Protein AF-A0A842R3B3-F1 (afdb_monomer)

Structure (mmCIF, N/CA/C/O backbone):
data_AF-A0A842R3B3-F1
#
_entry.id   AF-A0A842R3B3-F1
#
loop_
_atom_site.group_PDB
_atom_site.id
_atom_site.type_symbol
_atom_site.label_atom_id
_atom_site.label_alt_id
_atom_site.label_comp_id
_atom_site.label_asym_id
_atom_site.label_entity_id
_atom_site.label_seq_id
_atom_site.pdbx_PDB_ins_code
_atom_site.Cartn_x
_atom_site.Cartn_y
_atom_site.Cartn_z
_atom_site.occupancy
_atom_site.B_iso_or_equiv
_atom_site.auth_seq_id
_atom_site.auth_comp_id
_atom_site.auth_asym_id
_atom_site.auth_atom_id
_atom_site.pdbx_PDB_model_num
ATOM 1 N N . MET A 1 1 ? 9.651 10.673 -5.077 1.00 73.38 1 MET A N 1
ATOM 2 C CA . MET A 1 1 ? 8.938 10.615 -3.790 1.00 73.38 1 MET A CA 1
ATOM 3 C C . MET A 1 1 ? 7.896 9.513 -3.836 1.00 73.38 1 MET A C 1
ATOM 5 O O . MET A 1 1 ? 6.942 9.619 -4.606 1.00 73.38 1 MET A O 1
ATO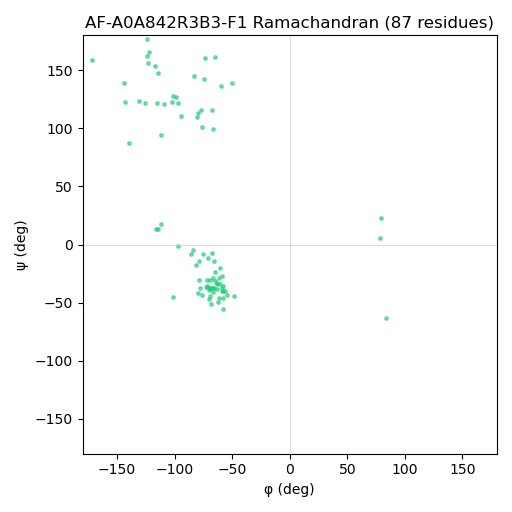M 9 N N . LYS A 1 2 ? 8.075 8.494 -2.987 1.00 88.19 2 LYS A N 1
ATOM 10 C CA . LYS A 1 2 ? 7.107 7.422 -2.739 1.00 88.19 2 LYS A CA 1
ATOM 11 C C . LYS A 1 2 ? 5.711 7.970 -2.446 1.00 88.19 2 LYS A C 1
ATOM 13 O O . LYS A 1 2 ? 5.562 8.948 -1.709 1.00 88.19 2 LYS A O 1
ATOM 18 N N . LYS A 1 3 ? 4.691 7.322 -3.003 1.00 94.81 3 LYS A N 1
ATOM 19 C CA . LYS A 1 3 ? 3.287 7.617 -2.721 1.00 94.81 3 LYS A CA 1
ATOM 20 C C . LYS A 1 3 ? 2.588 6.344 -2.273 1.00 94.81 3 LYS A C 1
ATOM 22 O O . LYS A 1 3 ? 2.571 5.367 -3.012 1.00 94.81 3 LYS A O 1
ATOM 27 N N . LEU A 1 4 ? 2.022 6.400 -1.075 1.00 96.44 4 LEU A N 1
ATOM 28 C CA . LEU A 1 4 ? 1.230 5.343 -0.456 1.00 96.44 4 LEU A CA 1
ATOM 29 C C . LEU A 1 4 ? -0.159 5.902 -0.109 1.00 96.44 4 LEU A C 1
ATOM 31 O O . LEU A 1 4 ? -0.299 7.122 0.058 1.00 96.44 4 LEU A O 1
ATOM 35 N N . PRO A 1 5 ? -1.185 5.044 0.016 1.00 96.81 5 PRO A N 1
ATOM 36 C CA . PRO A 1 5 ? -2.513 5.462 0.452 1.00 96.81 5 PRO A CA 1
ATOM 37 C C . PRO A 1 5 ? -2.513 5.978 1.897 1.00 96.81 5 PRO A C 1
ATOM 39 O O . PRO A 1 5 ? -3.367 6.794 2.239 1.00 96.81 5 PRO A O 1
ATOM 42 N N . CYS A 1 6 ? -1.553 5.576 2.729 1.00 96.75 6 CYS A N 1
ATOM 43 C CA . CYS A 1 6 ? -1.406 5.976 4.128 1.00 96.75 6 CYS A CA 1
ATOM 44 C C . CYS A 1 6 ? -0.024 6.597 4.411 1.00 96.75 6 CYS A C 1
ATOM 46 O O . CYS A 1 6 ? 0.838 6.709 3.536 1.00 96.75 6 CYS A O 1
ATOM 48 N N . CYS A 1 7 ? 0.177 7.051 5.650 1.00 95.44 7 CYS A N 1
ATOM 49 C CA . CYS A 1 7 ? 1.462 7.579 6.093 1.00 95.44 7 CYS A CA 1
ATOM 50 C C . CYS A 1 7 ? 2.480 6.441 6.307 1.00 95.44 7 CYS A C 1
ATOM 52 O O . CYS A 1 7 ? 2.108 5.404 6.840 1.00 95.44 7 CYS A O 1
ATOM 54 N N . ILE A 1 8 ? 3.765 6.633 5.963 1.00 94.06 8 ILE A N 1
ATOM 55 C CA . ILE A 1 8 ? 4.802 5.584 6.133 1.00 94.06 8 ILE A CA 1
ATOM 56 C C . ILE A 1 8 ? 4.885 5.108 7.588 1.00 94.06 8 ILE A C 1
ATOM 58 O O . ILE A 1 8 ? 5.014 3.919 7.836 1.00 94.06 8 ILE A O 1
ATOM 62 N N . ALA A 1 9 ? 4.784 6.029 8.552 1.00 94.44 9 ALA A N 1
ATOM 63 C CA . ALA A 1 9 ? 4.797 5.665 9.967 1.00 94.44 9 ALA A CA 1
ATOM 64 C C . ALA A 1 9 ? 3.597 4.783 10.348 1.00 94.44 9 ALA A C 1
ATOM 66 O O . ALA A 1 9 ? 3.759 3.852 11.118 1.00 94.44 9 ALA A O 1
ATOM 67 N N . CYS A 1 10 ? 2.423 5.059 9.779 1.00 96.12 10 CYS A N 1
ATOM 68 C CA . CYS A 1 10 ? 1.180 4.328 10.007 1.00 96.12 10 CYS A CA 1
ATOM 69 C C . CYS A 1 10 ? 1.225 2.943 9.354 1.00 96.12 10 CYS A C 1
ATOM 71 O O . CYS A 1 10 ? 0.687 2.001 9.902 1.00 96.12 10 CYS A O 1
ATOM 73 N N . ALA A 1 11 ? 1.876 2.829 8.194 1.00 94.94 11 ALA A N 1
ATOM 74 C CA . ALA A 1 11 ? 2.086 1.561 7.501 1.00 94.94 11 ALA A CA 1
ATOM 75 C C . ALA A 1 11 ? 3.103 0.643 8.199 1.00 94.94 11 ALA A C 1
ATOM 77 O O . ALA A 1 11 ? 3.250 -0.490 7.788 1.00 94.94 11 ALA A O 1
ATOM 78 N N . LYS A 1 12 ? 3.857 1.138 9.187 1.00 93.06 12 LYS A N 1
ATOM 79 C CA . LYS A 1 12 ? 4.858 0.364 9.944 1.00 93.06 12 LYS A CA 1
ATOM 80 C C . LYS A 1 12 ? 4.502 0.235 11.429 1.00 93.06 12 LYS A C 1
ATOM 82 O O . LYS A 1 12 ? 5.375 -0.015 12.257 1.00 93.06 12 LYS A O 1
ATOM 87 N N . SER A 1 13 ? 3.269 0.569 11.800 1.00 89.56 13 SER A N 1
ATOM 88 C CA . SER A 1 13 ? 2.854 0.752 13.191 1.00 89.56 13 SER A CA 1
ATOM 89 C C . SER A 1 13 ? 1.433 0.254 13.380 1.00 89.56 13 SER A C 1
ATOM 91 O O . SER A 1 13 ? 0.548 0.618 12.615 1.00 89.56 13 SER A O 1
ATOM 93 N N . ASP A 1 14 ? 1.188 -0.427 14.498 1.00 85.62 14 ASP A N 1
ATOM 94 C CA . ASP A 1 14 ? -0.157 -0.838 14.926 1.00 85.62 14 ASP A CA 1
ATOM 95 C C . ASP A 1 14 ? -1.064 0.344 15.327 1.00 85.62 14 ASP A C 1
ATOM 97 O O . ASP A 1 14 ? -2.245 0.176 15.630 1.00 85.62 14 ASP A O 1
ATOM 101 N N . ILE A 1 15 ? -0.513 1.561 15.392 1.00 93.56 15 ILE A N 1
ATOM 102 C CA . ILE A 1 15 ? -1.228 2.777 15.792 1.00 93.56 15 ILE A CA 1
ATOM 103 C C . ILE A 1 15 ? -1.305 3.747 14.615 1.00 93.56 15 ILE A C 1
ATOM 105 O O . ILE A 1 15 ? -0.280 4.227 14.118 1.00 93.56 15 ILE A O 1
ATOM 109 N N . LEU A 1 16 ? -2.535 4.102 14.233 1.00 96.44 16 LEU A N 1
ATOM 110 C CA . LEU A 1 16 ? -2.816 5.090 13.196 1.00 96.44 16 LEU A CA 1
ATOM 111 C C . LEU A 1 16 ? -2.762 6.521 13.738 1.00 96.44 16 LEU A C 1
ATOM 113 O O . LEU A 1 16 ? -3.182 6.818 14.856 1.00 96.44 16 LEU A O 1
ATOM 117 N N . CYS A 1 17 ? -2.283 7.445 12.904 1.00 97.06 17 CYS A N 1
ATOM 118 C CA . CYS A 1 17 ? -2.448 8.869 13.172 1.00 97.06 17 CYS A CA 1
ATOM 119 C C . CYS A 1 17 ? -3.901 9.301 12.923 1.00 97.06 17 CYS A C 1
ATOM 121 O O . CYS A 1 17 ? -4.614 8.671 12.141 1.00 97.06 17 CYS A O 1
ATOM 123 N N . TYR A 1 18 ? -4.299 10.439 13.501 1.00 97.69 18 TYR A N 1
ATOM 124 C CA . TYR A 1 18 ? -5.661 10.976 13.382 1.00 97.69 18 TYR A CA 1
ATOM 125 C C . TYR A 1 18 ? -6.179 11.013 11.931 1.00 97.69 18 TYR A C 1
ATOM 127 O O . TYR A 1 18 ? -7.287 10.576 11.656 1.00 97.69 18 TYR A O 1
ATOM 135 N N . SER A 1 19 ? -5.351 11.460 10.979 1.00 96.94 19 SER A N 1
ATOM 136 C CA . SER A 1 19 ? -5.756 11.559 9.570 1.00 96.94 19 SER A CA 1
ATOM 137 C C . SER A 1 19 ? -5.941 10.200 8.885 1.00 96.94 19 SER A C 1
ATOM 139 O O . SER A 1 19 ? -6.833 10.063 8.051 1.00 96.94 19 SER A O 1
ATOM 141 N N . CYS A 1 20 ? -5.107 9.199 9.189 1.00 97.31 20 CYS A N 1
ATOM 142 C CA . CYS A 1 20 ? -5.298 7.861 8.619 1.00 97.31 20 CYS A CA 1
ATOM 143 C C . CYS A 1 20 ? -6.502 7.168 9.257 1.00 97.31 20 CYS A C 1
ATOM 145 O O . CYS A 1 20 ? -7.246 6.510 8.542 1.00 97.31 20 CYS A O 1
ATOM 147 N N . GLN A 1 21 ? -6.727 7.380 10.556 1.00 97.69 21 GLN A N 1
ATOM 148 C CA . GLN A 1 21 ? -7.902 6.867 11.249 1.00 97.69 21 GLN A CA 1
ATOM 149 C C . GLN A 1 21 ? -9.202 7.455 10.682 1.00 97.69 21 GLN A C 1
ATOM 151 O O . GLN A 1 21 ? -10.086 6.698 10.305 1.00 97.69 21 GLN A O 1
ATOM 156 N N . GLU A 1 22 ? -9.296 8.778 10.521 1.00 98.25 22 GLU A N 1
ATOM 157 C CA . GLU A 1 22 ? -10.478 9.433 9.936 1.00 98.25 22 GLU A CA 1
ATOM 158 C C . GLU A 1 22 ? -10.780 8.913 8.518 1.00 98.25 22 GLU A C 1
ATOM 160 O O . GLU A 1 22 ? -11.933 8.670 8.167 1.00 98.25 22 GLU A O 1
ATOM 165 N N . ARG A 1 23 ? -9.739 8.681 7.707 1.00 98.00 23 ARG A N 1
ATOM 166 C CA . ARG A 1 23 ? -9.880 8.121 6.353 1.00 98.00 23 ARG A CA 1
ATOM 167 C C . ARG A 1 23 ? -10.262 6.643 6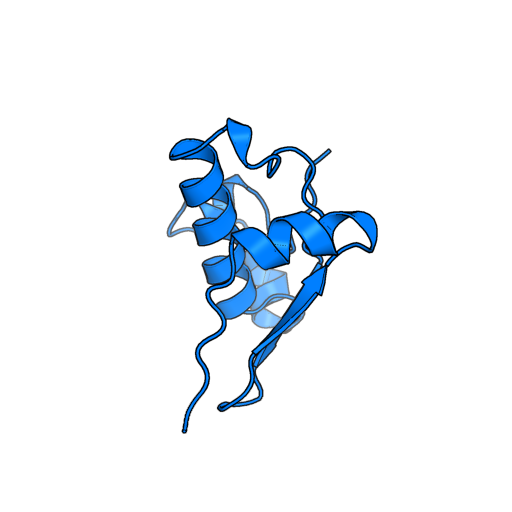.344 1.00 98.00 23 ARG A C 1
ATOM 169 O O . ARG A 1 23 ? -10.902 6.201 5.395 1.00 98.00 23 ARG A O 1
ATOM 176 N N . LEU A 1 24 ? -9.849 5.881 7.355 1.00 96.81 24 LEU A N 1
ATOM 177 C CA . LEU A 1 24 ? -10.273 4.493 7.532 1.00 96.81 24 LEU A CA 1
ATOM 178 C C . LEU A 1 24 ? -11.758 4.449 7.913 1.00 96.81 24 LEU A C 1
ATOM 180 O O . LEU A 1 24 ? -12.534 3.715 7.311 1.00 96.81 24 LEU A O 1
ATOM 184 N N . GLU A 1 25 ? -12.175 5.316 8.838 1.00 97.50 25 GLU A N 1
ATOM 185 C CA . GLU A 1 25 ? -13.573 5.465 9.258 1.00 97.50 25 GLU A CA 1
ATOM 186 C C . GLU A 1 25 ? -14.485 5.948 8.113 1.00 97.50 25 GLU A C 1
ATOM 188 O O . GLU A 1 25 ? -15.637 5.520 8.028 1.00 97.50 25 GLU A O 1
ATOM 193 N N . SER A 1 26 ? -13.985 6.792 7.200 1.00 97.31 26 SER A N 1
ATOM 194 C CA . SER A 1 26 ? -14.733 7.234 6.012 1.00 97.31 26 SER A CA 1
ATOM 195 C C . SER A 1 26 ? -14.769 6.208 4.869 1.00 97.31 26 SER A C 1
ATOM 197 O O . SER A 1 26 ? -15.564 6.363 3.939 1.00 97.31 26 SER A O 1
ATOM 199 N N . GLY A 1 27 ? -13.918 5.175 4.907 1.00 95.75 27 GLY A N 1
ATOM 200 C CA . GLY A 1 27 ? -13.715 4.212 3.814 1.00 95.75 27 GLY A CA 1
ATOM 201 C C . GLY A 1 27 ? -12.828 4.722 2.664 1.00 95.75 27 GLY A C 1
ATOM 202 O O . GLY A 1 27 ? -12.656 4.050 1.636 1.00 95.75 27 GLY A O 1
ATOM 203 N N . ASP A 1 28 ? -12.233 5.910 2.805 1.00 96.31 28 ASP A N 1
ATOM 204 C CA . ASP A 1 28 ? -11.255 6.431 1.845 1.00 96.31 28 ASP A CA 1
ATOM 205 C C . ASP A 1 28 ? -9.938 5.649 1.883 1.00 96.31 28 ASP A C 1
ATOM 207 O O . ASP A 1 28 ? -9.275 5.518 0.848 1.00 96.31 28 ASP A O 1
ATOM 211 N N . LEU A 1 29 ? -9.591 5.115 3.051 1.00 97.38 29 LEU A N 1
ATOM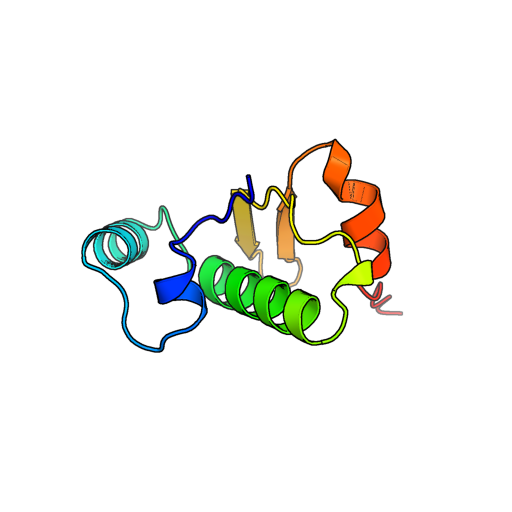 212 C CA . LEU A 1 29 ? -8.519 4.162 3.309 1.00 97.38 29 LEU A CA 1
ATOM 213 C C . LEU A 1 29 ? -9.145 2.836 3.766 1.00 97.38 29 LEU A C 1
ATOM 215 O O . LEU A 1 29 ? -10.200 2.846 4.393 1.00 97.38 29 LEU A O 1
ATOM 219 N N . THR A 1 30 ? -8.519 1.709 3.446 1.00 97.06 30 THR A N 1
ATOM 220 C CA . THR A 1 30 ? -8.975 0.372 3.858 1.00 97.06 30 THR A CA 1
ATOM 221 C C . THR A 1 30 ? -7.879 -0.371 4.615 1.00 97.06 30 THR A C 1
ATOM 223 O O . THR A 1 30 ? -6.707 -0.018 4.495 1.00 97.06 30 THR A O 1
ATOM 226 N N . ASP A 1 31 ? -8.239 -1.416 5.360 1.00 95.44 31 ASP A N 1
ATOM 227 C CA . ASP A 1 31 ? -7.245 -2.283 6.008 1.00 95.44 31 ASP A CA 1
ATOM 228 C C . ASP A 1 31 ? -6.310 -2.915 4.964 1.00 95.44 31 ASP A C 1
ATOM 230 O O . ASP A 1 31 ? -5.095 -2.873 5.111 1.00 95.44 31 ASP A O 1
ATOM 234 N N . LEU A 1 32 ? -6.850 -3.336 3.813 1.00 96.19 32 LEU A N 1
ATOM 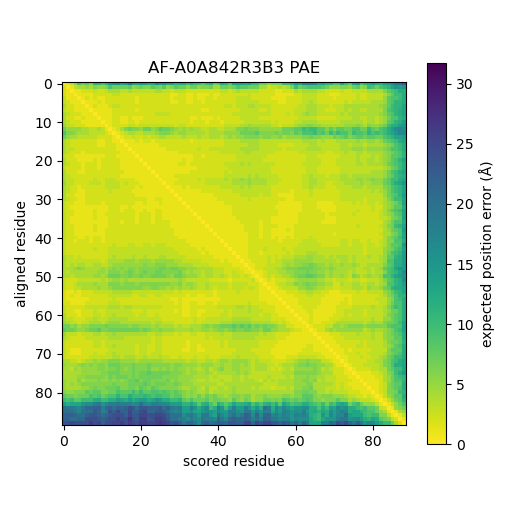235 C CA . LEU A 1 32 ? -6.048 -3.854 2.702 1.00 96.19 32 LEU A CA 1
ATOM 236 C C . LEU A 1 32 ? -5.038 -2.826 2.155 1.00 96.19 32 LEU A C 1
ATOM 238 O O . LEU A 1 32 ? -3.941 -3.189 1.730 1.00 96.19 32 LEU A O 1
ATOM 242 N N . ASP A 1 33 ? -5.380 -1.533 2.168 1.00 97.31 33 ASP A N 1
ATOM 243 C CA . ASP A 1 33 ? -4.439 -0.475 1.794 1.00 97.31 33 ASP A CA 1
ATOM 244 C C . ASP A 1 33 ? -3.271 -0.367 2.779 1.00 97.31 33 ASP A C 1
ATOM 246 O O . ASP A 1 33 ? -2.153 -0.070 2.352 1.00 97.31 33 ASP A O 1
ATOM 250 N N . LEU A 1 34 ? -3.536 -0.564 4.074 1.00 96.62 34 LEU A N 1
ATOM 251 C CA . LEU A 1 34 ? -2.520 -0.565 5.125 1.00 96.62 34 LEU A CA 1
ATOM 252 C C . LEU A 1 34 ? -1.615 -1.790 4.982 1.00 96.62 34 LEU A C 1
ATOM 254 O O . LEU A 1 34 ? -0.406 -1.609 4.856 1.00 96.62 34 LEU A O 1
ATOM 258 N N . ASP A 1 35 ? -2.200 -2.983 4.869 1.00 95.25 35 ASP A N 1
ATOM 259 C CA . ASP A 1 35 ? -1.479 -4.256 4.747 1.00 95.25 35 ASP A CA 1
ATOM 260 C C . ASP A 1 35 ? -0.543 -4.268 3.528 1.00 95.25 35 ASP A C 1
ATOM 262 O O . ASP A 1 35 ? 0.628 -4.639 3.604 1.00 95.25 35 ASP A O 1
ATOM 266 N N . ILE A 1 36 ? -1.035 -3.816 2.368 1.00 94.94 36 ILE A N 1
ATOM 267 C CA . ILE A 1 36 ? -0.216 -3.746 1.152 1.00 94.94 36 ILE A CA 1
ATOM 268 C C . ILE A 1 36 ? 0.878 -2.680 1.291 1.00 94.94 36 ILE A C 1
ATOM 270 O O . ILE A 1 36 ? 1.986 -2.869 0.787 1.00 94.94 36 ILE A O 1
ATOM 274 N N . ALA A 1 37 ? 0.590 -1.546 1.936 1.00 95.81 37 ALA A N 1
ATOM 275 C CA . ALA A 1 37 ? 1.590 -0.504 2.147 1.00 95.81 37 ALA A CA 1
ATOM 276 C C . ALA A 1 37 ? 2.713 -0.971 3.085 1.00 95.81 37 ALA A C 1
ATOM 278 O O . ALA A 1 37 ? 3.874 -0.688 2.790 1.00 95.81 37 ALA A O 1
ATOM 279 N N . GLU A 1 38 ? 2.376 -1.689 4.158 1.00 95.62 38 GLU A N 1
ATOM 280 C CA . GLU A 1 38 ? 3.330 -2.339 5.061 1.00 95.62 38 GLU A CA 1
ATOM 281 C C . GLU A 1 38 ? 4.210 -3.321 4.289 1.00 95.62 38 GLU A C 1
ATOM 283 O O . GLU A 1 38 ? 5.424 -3.129 4.212 1.00 95.62 38 GLU A O 1
ATOM 288 N N . PHE A 1 39 ? 3.592 -4.273 3.586 1.00 93.56 39 PHE A N 1
ATOM 289 C CA . PHE A 1 39 ? 4.296 -5.279 2.795 1.00 93.56 39 PHE A CA 1
ATOM 290 C C . PHE A 1 39 ? 5.281 -4.667 1.783 1.00 93.56 39 PHE A C 1
ATOM 292 O O . PHE A 1 39 ? 6.411 -5.129 1.638 1.00 93.56 39 PHE A O 1
ATOM 299 N N . LEU A 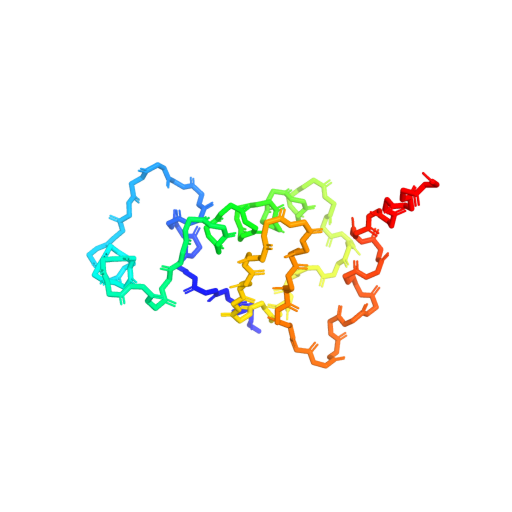1 40 ? 4.884 -3.602 1.075 1.00 93.44 40 LEU A N 1
ATOM 300 C CA . LEU A 1 40 ? 5.763 -2.916 0.120 1.00 93.44 40 LEU A CA 1
ATOM 301 C C . LEU A 1 40 ? 6.950 -2.210 0.792 1.00 93.44 40 LEU A C 1
ATOM 303 O O . LEU A 1 40 ? 7.979 -2.010 0.144 1.00 93.44 40 LEU A O 1
ATOM 307 N N . LEU A 1 41 ? 6.803 -1.775 2.043 1.00 93.88 41 LEU A N 1
ATOM 308 C CA . LEU A 1 41 ? 7.878 -1.149 2.809 1.00 93.88 41 LEU A CA 1
ATOM 309 C C . LEU A 1 41 ? 8.829 -2.193 3.394 1.00 93.88 41 LEU A C 1
ATOM 311 O O . LEU A 1 41 ? 10.035 -1.986 3.332 1.00 93.88 41 LEU A O 1
ATOM 315 N N . GLU A 1 42 ? 8.307 -3.302 3.912 1.00 93.62 42 GLU A N 1
ATOM 316 C CA . GLU A 1 42 ? 9.120 -4.430 4.379 1.00 93.62 42 GLU A CA 1
ATOM 317 C C . GLU A 1 42 ? 9.940 -5.021 3.233 1.00 93.62 42 GLU A C 1
ATOM 319 O O . GLU A 1 42 ? 11.152 -5.182 3.347 1.00 93.62 42 GLU A O 1
ATOM 324 N N . LEU A 1 43 ? 9.312 -5.243 2.077 1.00 91.88 43 LEU A N 1
ATOM 325 C CA . LEU A 1 43 ? 9.996 -5.792 0.911 1.00 91.88 43 LEU A CA 1
ATOM 326 C C . LEU A 1 43 ? 11.110 -4.871 0.387 1.00 91.88 43 LEU A C 1
ATOM 328 O O . LEU A 1 43 ? 12.122 -5.346 -0.118 1.00 91.88 43 LEU A O 1
ATOM 332 N N . GLU A 1 44 ? 10.938 -3.552 0.506 1.00 91.25 44 GLU A N 1
ATOM 333 C CA . GLU A 1 44 ? 12.005 -2.592 0.206 1.00 91.25 44 GLU A CA 1
ATOM 334 C C . GLU A 1 44 ? 13.175 -2.694 1.192 1.00 91.25 44 GLU A C 1
ATOM 336 O O . GLU A 1 44 ? 14.323 -2.521 0.787 1.00 91.25 44 GLU A O 1
ATOM 341 N N . GLU A 1 45 ? 12.904 -2.933 2.476 1.00 92.62 45 GLU A N 1
ATOM 342 C CA . GLU A 1 45 ? 13.954 -3.121 3.480 1.00 92.62 45 GLU A CA 1
ATOM 343 C C . GLU A 1 45 ? 14.714 -4.433 3.265 1.00 92.62 45 GLU A C 1
ATOM 345 O O . GLU A 1 45 ? 15.935 -4.469 3.438 1.00 92.62 45 GLU A O 1
ATOM 350 N N . GLU A 1 46 ? 14.008 -5.490 2.860 1.00 92.25 46 GLU A N 1
ATOM 351 C CA . GLU A 1 46 ? 14.591 -6.796 2.547 1.00 92.25 46 GLU A CA 1
ATOM 352 C C . GLU A 1 46 ? 15.423 -6.782 1.256 1.00 92.25 46 GLU A C 1
ATOM 354 O O . GLU A 1 46 ? 16.484 -7.408 1.205 1.00 92.25 46 GLU A O 1
ATOM 359 N N . ASP A 1 47 ? 14.967 -6.065 0.224 1.00 90.75 47 ASP A N 1
ATOM 360 C CA . ASP A 1 47 ? 15.658 -5.938 -1.063 1.00 90.75 47 ASP A CA 1
ATOM 361 C C . ASP A 1 47 ? 15.575 -4.494 -1.614 1.00 90.75 47 ASP A C 1
ATOM 363 O O . ASP A 1 47 ? 14.694 -4.154 -2.420 1.00 90.75 47 ASP A O 1
ATOM 367 N N . PRO A 1 48 ? 16.528 -3.627 -1.218 1.00 88.81 48 PRO A N 1
ATOM 368 C CA . PRO A 1 48 ? 16.583 -2.234 -1.664 1.00 88.81 48 PRO A CA 1
ATOM 369 C C . PRO A 1 48 ? 16.746 -2.061 -3.183 1.00 88.81 48 PRO A C 1
ATOM 371 O O . PRO A 1 48 ? 16.423 -0.996 -3.721 1.00 88.81 48 PRO A O 1
ATOM 374 N N . ASP A 1 49 ? 17.222 -3.091 -3.893 1.00 88.69 49 ASP A N 1
ATOM 375 C CA . ASP A 1 49 ? 17.492 -3.050 -5.332 1.00 88.69 49 ASP A CA 1
ATOM 376 C C . ASP A 1 49 ? 16.235 -3.333 -6.186 1.00 88.69 49 ASP A C 1
ATOM 378 O O . ASP A 1 49 ? 16.257 -3.164 -7.411 1.00 88.69 49 ASP A O 1
ATOM 382 N N . LEU A 1 50 ? 15.093 -3.677 -5.568 1.00 84.94 50 LEU A N 1
ATOM 383 C CA . LEU A 1 50 ? 13.810 -3.882 -6.264 1.00 84.94 50 LEU A CA 1
ATOM 384 C C . LEU A 1 50 ? 13.224 -2.611 -6.899 1.00 84.94 50 LEU A C 1
ATOM 386 O O . LEU A 1 50 ? 12.319 -2.702 -7.736 1.00 84.94 50 LEU A O 1
ATOM 390 N N . GLY A 1 51 ? 13.729 -1.429 -6.533 1.00 85.94 51 GLY A N 1
ATOM 391 C CA . GLY A 1 51 ? 13.268 -0.146 -7.071 1.00 85.94 51 GLY A CA 1
ATOM 392 C C . GLY A 1 51 ? 11.961 0.361 -6.452 1.00 85.94 51 GLY A C 1
ATOM 393 O O . GLY A 1 51 ? 11.259 1.164 -7.065 1.00 85.94 51 GLY A O 1
ATOM 394 N N . LEU A 1 52 ? 11.621 -0.084 -5.239 1.00 89.62 52 LEU A N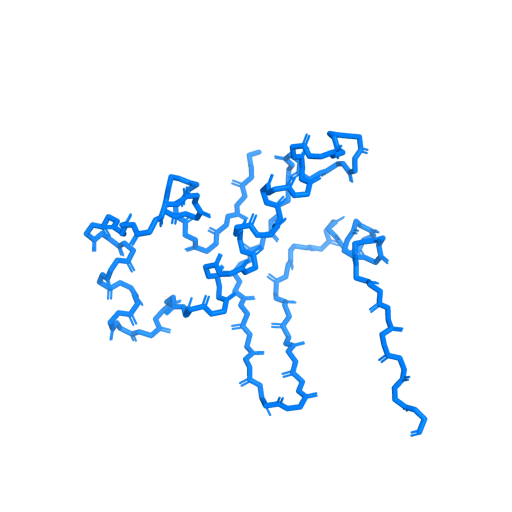 1
ATOM 395 C CA . LEU A 1 52 ? 10.403 0.319 -4.523 1.00 89.62 52 LEU A CA 1
ATOM 396 C C . LEU A 1 52 ? 10.471 1.731 -3.914 1.00 89.62 52 LEU A C 1
ATOM 398 O O . LEU A 1 52 ? 9.443 2.257 -3.488 1.00 89.62 52 LEU A O 1
ATOM 402 N N . SER A 1 53 ? 11.632 2.387 -3.929 1.00 87.56 53 SER A N 1
ATOM 403 C CA . SER A 1 53 ? 11.854 3.730 -3.362 1.00 87.56 53 SER A CA 1
ATOM 404 C C . SER A 1 53 ? 10.976 4.824 -3.960 1.00 87.56 53 SER A C 1
ATOM 406 O O . SER A 1 53 ? 10.614 5.784 -3.277 1.00 87.56 53 SER A O 1
ATOM 408 N N . GLU A 1 54 ? 10.554 4.646 -5.207 1.00 89.44 54 GLU A N 1
ATOM 409 C CA . GLU A 1 54 ? 9.749 5.608 -5.959 1.00 89.44 54 GLU A CA 1
ATOM 410 C C . GLU A 1 54 ? 8.337 5.093 -6.278 1.00 89.44 54 GLU A C 1
ATOM 412 O O . GLU A 1 54 ? 7.624 5.701 -7.077 1.00 89.44 54 GLU A O 1
ATOM 417 N N . ILE A 1 55 ? 7.903 4.000 -5.635 1.00 93.25 55 ILE A N 1
ATOM 418 C CA . ILE A 1 55 ? 6.602 3.387 -5.912 1.00 93.25 55 ILE A CA 1
ATOM 419 C C . ILE A 1 55 ? 5.443 4.361 -5.660 1.00 93.25 55 ILE A C 1
ATOM 421 O O . ILE A 1 55 ? 5.387 5.073 -4.652 1.00 93.25 55 ILE A O 1
ATOM 425 N N . LYS A 1 56 ? 4.486 4.362 -6.589 1.00 95.94 56 LYS A N 1
ATOM 426 C CA . LYS A 1 56 ? 3.205 5.060 -6.481 1.00 95.94 56 LYS A CA 1
ATOM 427 C C . LYS A 1 56 ? 2.081 4.038 -6.366 1.00 95.94 56 LYS A C 1
ATOM 429 O O . LYS A 1 56 ? 1.563 3.565 -7.375 1.00 95.94 56 LYS A O 1
ATOM 434 N N . PHE A 1 57 ? 1.704 3.719 -5.135 1.00 95.75 57 PHE A N 1
ATOM 435 C CA . PHE A 1 57 ? 0.532 2.923 -4.789 1.00 95.75 57 PHE A CA 1
ATOM 436 C C . PHE A 1 57 ? -0.578 3.858 -4.297 1.00 95.75 57 PHE A C 1
ATOM 438 O O . PHE A 1 57 ? -0.375 4.664 -3.389 1.00 95.75 57 PHE A O 1
ATOM 445 N N . TYR A 1 58 ? -1.738 3.809 -4.951 1.00 96.25 58 TYR A N 1
ATOM 446 C CA . TYR A 1 58 ? -2.819 4.767 -4.717 1.00 96.25 58 TYR A CA 1
ATOM 447 C C . TYR A 1 58 ? -3.935 4.212 -3.846 1.00 96.25 58 TYR A C 1
ATOM 449 O O . TYR A 1 58 ? -4.419 4.945 -2.988 1.00 96.25 58 TYR A O 1
ATOM 457 N N . LYS A 1 59 ? -4.379 2.983 -4.127 1.00 96.12 59 LYS A N 1
ATOM 458 C CA . LYS A 1 59 ? -5.495 2.318 -3.447 1.00 96.12 59 LYS A CA 1
ATOM 459 C C . LYS A 1 59 ? -5.594 0.858 -3.887 1.00 96.12 59 LYS A C 1
ATOM 461 O O . LYS A 1 59 ? -5.143 0.505 -4.979 1.00 96.12 59 LYS A O 1
ATOM 466 N N . SER A 1 60 ? -6.237 0.045 -3.075 1.00 96.12 60 SER A N 1
ATOM 467 C CA . SER A 1 60 ? -6.623 -1.330 -3.329 1.00 96.12 60 SER A CA 1
ATOM 468 C C . SER A 1 60 ? -8.145 -1.481 -3.307 1.00 96.12 60 SER A C 1
ATOM 470 O O . SER A 1 60 ? -8.875 -0.680 -2.719 1.00 96.12 60 SER A O 1
ATOM 472 N N . ILE A 1 61 ? -8.636 -2.484 -4.027 1.00 95.44 61 ILE A N 1
ATOM 473 C CA . ILE A 1 61 ? -10.047 -2.863 -4.050 1.00 95.44 61 ILE A CA 1
ATOM 474 C C . ILE A 1 61 ? -10.113 -4.367 -3.832 1.00 95.44 61 ILE A C 1
ATOM 476 O O . ILE A 1 61 ? -9.532 -5.121 -4.614 1.00 95.44 61 ILE A O 1
ATOM 480 N N . ASP A 1 62 ? -10.843 -4.779 -2.802 1.00 93.44 62 ASP A N 1
ATOM 481 C CA . ASP A 1 62 ? -11.142 -6.178 -2.530 1.00 93.44 62 ASP A CA 1
ATOM 482 C C . ASP A 1 62 ? -12.526 -6.545 -3.083 1.00 93.44 62 ASP A C 1
ATOM 484 O O . ASP A 1 62 ? -13.538 -5.934 -2.736 1.00 93.44 62 ASP A O 1
ATOM 488 N N . LEU A 1 63 ? -12.566 -7.537 -3.972 1.00 93.88 63 LEU A N 1
ATOM 489 C CA . LEU A 1 63 ? -13.787 -8.138 -4.516 1.00 93.88 63 LEU A CA 1
ATOM 490 C C . LEU A 1 63 ? -13.973 -9.588 -4.023 1.00 93.88 63 LEU A C 1
ATOM 492 O O . LEU A 1 63 ? -14.721 -10.364 -4.619 1.00 93.88 63 LEU A O 1
ATOM 496 N N . GLY A 1 64 ? -13.281 -9.973 -2.949 1.00 90.69 64 GLY A N 1
ATOM 497 C CA . GLY A 1 64 ? -13.300 -11.285 -2.309 1.00 90.69 64 GLY A CA 1
ATOM 498 C C . GLY A 1 64 ? -12.365 -12.284 -2.982 1.00 90.69 64 GLY A C 1
ATOM 499 O O . GLY A 1 64 ? -11.410 -12.761 -2.381 1.00 90.69 64 GLY A O 1
ATOM 500 N N . ASN A 1 65 ? -12.622 -12.616 -4.249 1.00 89.12 65 ASN A N 1
ATOM 501 C CA . ASN A 1 65 ? -11.767 -13.528 -5.023 1.00 89.12 65 ASN A CA 1
ATOM 502 C C . ASN A 1 65 ? -10.755 -12.799 -5.921 1.00 89.12 65 ASN A C 1
ATOM 504 O O . ASN A 1 65 ? -9.990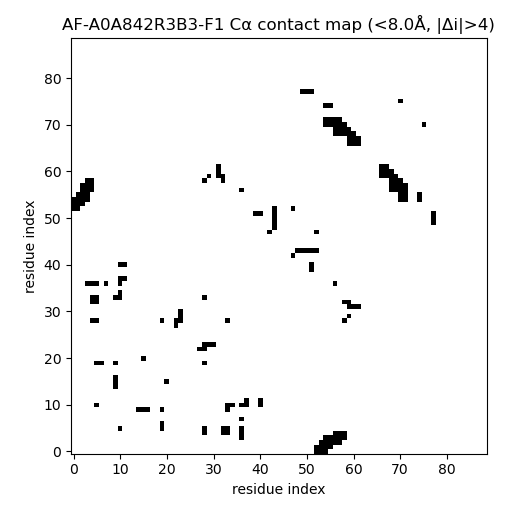 -13.443 -6.641 1.00 89.12 65 ASN A O 1
ATOM 508 N N . LEU A 1 66 ? -10.787 -11.468 -5.924 1.00 88.12 66 LEU A N 1
ATOM 509 C CA . LEU A 1 66 ? -9.936 -10.623 -6.743 1.00 88.12 66 LEU A CA 1
ATOM 510 C C . LEU A 1 66 ? -9.555 -9.377 -5.953 1.00 88.12 66 LEU A C 1
ATOM 512 O O . LEU A 1 66 ? -10.419 -8.595 -5.565 1.00 88.12 66 LEU A O 1
ATOM 516 N N . ILE A 1 67 ? -8.252 -9.171 -5.800 1.00 91.50 67 ILE A N 1
ATOM 517 C CA . ILE A 1 67 ? -7.684 -7.928 -5.290 1.00 91.50 67 ILE A CA 1
ATOM 518 C C . ILE A 1 67 ? -7.168 -7.118 -6.477 1.00 91.50 67 ILE A C 1
ATOM 520 O O . ILE A 1 67 ? -6.402 -7.619 -7.303 1.00 91.50 67 ILE A O 1
ATOM 524 N N . ILE A 1 68 ? -7.582 -5.856 -6.565 1.00 93.69 68 ILE A N 1
ATOM 525 C CA . ILE A 1 68 ? -7.107 -4.907 -7.572 1.00 93.69 68 ILE A CA 1
ATOM 526 C C . ILE A 1 68 ? -6.239 -3.868 -6.878 1.00 93.69 68 ILE A C 1
ATOM 528 O O . ILE A 1 68 ? -6.717 -3.134 -6.019 1.00 93.69 68 ILE A O 1
ATOM 532 N N . MET A 1 69 ? -4.980 -3.757 -7.294 1.00 93.81 69 MET A N 1
ATOM 533 C CA . MET A 1 69 ? -4.086 -2.682 -6.866 1.00 93.81 69 MET A CA 1
ATOM 534 C C . MET A 1 69 ? -4.037 -1.581 -7.923 1.00 93.81 69 MET A C 1
ATOM 536 O O . MET A 1 69 ? -3.730 -1.833 -9.089 1.00 93.81 69 MET A O 1
ATOM 540 N N . ILE A 1 70 ? -4.296 -0.343 -7.509 1.00 95.31 70 ILE A N 1
ATOM 541 C CA . ILE A 1 70 ? -4.164 0.843 -8.349 1.00 95.31 70 ILE A CA 1
ATOM 542 C C . ILE A 1 70 ? -2.784 1.442 -8.103 1.00 95.31 70 ILE A C 1
ATOM 544 O O . ILE A 1 70 ? -2.502 1.997 -7.038 1.00 95.31 70 ILE A O 1
ATOM 548 N N . VAL A 1 71 ? -1.927 1.346 -9.114 1.00 95.31 71 VAL A N 1
ATOM 549 C CA . VAL A 1 71 ? -0.554 1.858 -9.093 1.00 95.31 71 VAL A CA 1
ATOM 550 C C . VAL A 1 71 ? -0.323 2.846 -10.227 1.00 95.31 71 VAL A C 1
ATOM 552 O O . VAL A 1 71 ? -1.129 2.961 -11.154 1.00 95.31 71 VAL A O 1
ATOM 555 N N . GLY A 1 72 ? 0.775 3.590 -10.147 1.00 94.31 72 GLY A N 1
ATOM 556 C CA . GLY A 1 72 ? 1.200 4.435 -11.251 1.00 94.31 72 GLY A CA 1
ATOM 557 C C . GLY A 1 72 ? 1.594 3.608 -12.478 1.00 94.31 72 GLY A C 1
ATOM 558 O O . GLY A 1 72 ? 1.838 2.401 -12.421 1.00 94.31 72 GLY A O 1
ATOM 559 N N . LYS A 1 73 ? 1.626 4.278 -13.631 1.00 89.38 73 LYS A N 1
ATOM 560 C CA . LYS A 1 73 ? 1.910 3.634 -14.917 1.00 89.38 73 LYS A CA 1
ATOM 561 C C . LYS A 1 73 ? 3.333 3.068 -14.996 1.00 89.38 73 LYS A C 1
ATOM 563 O O . LYS A 1 73 ? 3.553 2.099 -15.712 1.00 89.38 73 LYS A O 1
ATOM 568 N N . GLU A 1 74 ? 4.290 3.689 -14.317 1.00 89.12 74 GLU A N 1
ATOM 569 C CA . GLU A 1 74 ? 5.714 3.332 -14.393 1.00 89.12 74 GLU A CA 1
ATOM 570 C C . GLU A 1 74 ? 6.043 2.138 -13.485 1.00 89.12 74 GLU A C 1
ATOM 572 O O . GLU A 1 74 ? 7.045 1.454 -13.661 1.00 89.12 74 GLU A O 1
ATOM 577 N N . GLU A 1 75 ? 5.155 1.845 -12.540 1.00 89.31 75 GLU A N 1
ATOM 578 C CA . GLU A 1 75 ? 5.330 0.854 -11.493 1.00 89.31 75 GLU A CA 1
ATOM 579 C C . GLU A 1 75 ? 4.916 -0.555 -11.950 1.00 89.31 75 GLU A C 1
ATOM 581 O O . GLU A 1 75 ? 5.196 -1.536 -11.261 1.00 89.31 75 GLU A O 1
ATOM 586 N N . THR A 1 76 ? 4.304 -0.701 -13.134 1.00 83.94 76 THR A N 1
ATOM 587 C CA . THR A 1 76 ? 3.792 -1.994 -13.616 1.00 83.94 76 THR A CA 1
ATOM 588 C C . THR A 1 76 ? 4.863 -3.074 -13.709 1.00 83.94 76 THR A C 1
ATOM 590 O O . THR A 1 76 ? 4.572 -4.238 -13.449 1.00 83.94 76 THR A O 1
ATOM 593 N N . ASP A 1 77 ? 6.095 -2.724 -14.080 1.00 86.62 77 ASP A N 1
ATOM 594 C CA . ASP A 1 77 ? 7.163 -3.719 -14.225 1.00 86.62 77 ASP A CA 1
ATOM 595 C C . ASP A 1 77 ? 7.757 -4.141 -12.881 1.00 86.62 77 ASP A C 1
ATOM 597 O O . ASP A 1 77 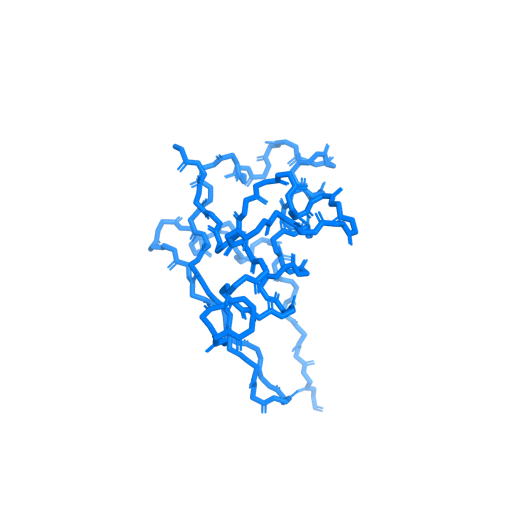? 8.145 -5.297 -12.729 1.00 86.62 77 ASP A O 1
ATOM 601 N N . ILE A 1 78 ? 7.768 -3.246 -11.889 1.00 85.81 78 ILE A N 1
ATOM 602 C CA . ILE A 1 78 ? 8.176 -3.570 -10.517 1.00 85.81 78 ILE A CA 1
ATOM 603 C C . ILE A 1 78 ? 7.118 -4.470 -9.877 1.00 85.81 78 ILE A C 1
ATOM 605 O O . ILE A 1 78 ? 7.444 -5.536 -9.361 1.00 85.81 78 ILE A O 1
ATOM 609 N N . ILE A 1 79 ? 5.837 -4.113 -10.006 1.00 85.94 79 ILE A N 1
ATOM 610 C CA . ILE A 1 79 ? 4.731 -4.913 -9.467 1.00 85.94 79 ILE A CA 1
ATOM 611 C C . ILE A 1 79 ? 4.717 -6.330 -10.053 1.00 85.94 79 ILE A C 1
ATOM 613 O O . ILE A 1 79 ? 4.496 -7.281 -9.313 1.00 85.94 79 ILE A O 1
ATOM 617 N N . LYS A 1 80 ? 5.035 -6.520 -11.342 1.00 83.38 80 LYS A N 1
ATOM 618 C CA . LYS A 1 80 ? 5.162 -7.869 -11.935 1.00 83.38 80 LYS A CA 1
ATOM 619 C C . LYS A 1 80 ? 6.260 -8.727 -11.299 1.00 83.38 80 LYS A C 1
ATOM 621 O O . LYS A 1 80 ? 6.157 -9.948 -11.351 1.00 83.38 80 LYS A O 1
ATOM 626 N N . LYS A 1 81 ? 7.320 -8.118 -10.760 1.00 82.06 81 LYS A N 1
ATOM 627 C CA . LYS A 1 81 ? 8.398 -8.842 -10.065 1.00 82.06 81 LYS A CA 1
ATOM 628 C C . LYS A 1 81 ? 7.979 -9.240 -8.653 1.00 82.06 81 LYS A C 1
ATOM 630 O O . LYS A 1 81 ? 8.327 -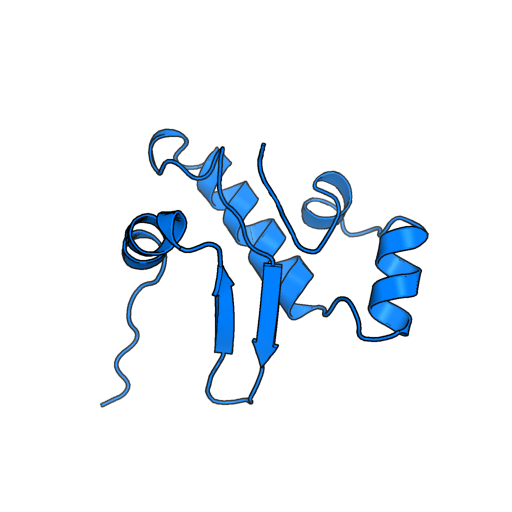10.325 -8.202 1.00 82.06 81 LYS A O 1
ATOM 635 N N . VAL A 1 82 ? 7.235 -8.358 -7.986 1.00 78.19 82 VAL A N 1
ATOM 636 C CA . VAL A 1 82 ? 6.773 -8.532 -6.604 1.00 78.19 82 VAL A CA 1
ATOM 637 C C . VAL A 1 82 ? 5.604 -9.517 -6.525 1.00 78.19 82 VAL A C 1
ATOM 639 O O . VAL A 1 82 ? 5.578 -10.402 -5.671 1.00 78.19 82 VAL A O 1
ATOM 642 N N . VAL A 1 83 ? 4.639 -9.405 -7.439 1.00 77.06 83 VAL A N 1
ATOM 643 C CA . VAL A 1 83 ? 3.444 -10.250 -7.444 1.00 77.06 83 VAL A CA 1
ATOM 644 C C . VAL A 1 83 ? 3.769 -11.600 -8.077 1.00 77.06 83 VAL A C 1
ATOM 646 O O . VAL A 1 83 ? 3.915 -11.729 -9.294 1.00 77.06 83 VAL A O 1
ATOM 649 N N . ARG A 1 84 ? 3.797 -12.653 -7.256 1.00 66.50 84 ARG A N 1
ATOM 650 C CA . ARG A 1 84 ? 3.718 -14.026 -7.765 1.00 66.50 84 ARG A CA 1
ATOM 651 C C . ARG A 1 84 ? 2.323 -14.229 -8.349 1.00 66.50 84 ARG A C 1
ATOM 653 O O . ARG A 1 84 ? 1.331 -14.157 -7.633 1.00 66.50 84 ARG A O 1
ATOM 660 N N . THR A 1 85 ? 2.231 -14.470 -9.656 1.00 55.12 85 THR A N 1
ATOM 661 C CA . THR A 1 85 ? 0.951 -14.820 -10.287 1.00 55.12 85 THR A CA 1
ATOM 662 C C . THR A 1 85 ? 0.512 -16.187 -9.764 1.00 55.12 85 THR A C 1
ATOM 664 O O . THR A 1 85 ? 0.999 -17.213 -10.237 1.00 55.12 85 THR A O 1
ATOM 667 N N . ILE A 1 86 ? -0.399 -16.214 -8.791 1.00 53.75 86 ILE A N 1
ATOM 668 C CA . ILE A 1 86 ? -1.077 -17.446 -8.386 1.00 53.75 86 ILE A CA 1
ATOM 669 C C . ILE A 1 86 ? -2.117 -17.738 -9.466 1.00 53.75 86 ILE A C 1
ATOM 671 O O . ILE A 1 86 ? -3.165 -17.099 -9.538 1.00 53.75 86 ILE A O 1
ATOM 675 N N . ARG A 1 87 ? -1.795 -18.670 -10.365 1.00 45.94 87 ARG A N 1
ATOM 676 C CA . ARG A 1 87 ? -2.792 -19.265 -11.254 1.00 45.94 87 ARG A CA 1
ATOM 677 C C . ARG A 1 87 ? -3.534 -20.318 -10.441 1.00 45.94 87 ARG A C 1
ATOM 679 O O . ARG A 1 87 ? -2.924 -21.304 -10.045 1.00 45.94 87 ARG A O 1
ATOM 686 N N . HIS A 1 88 ? -4.814 -20.089 -10.174 1.00 46.59 88 HIS A N 1
ATOM 687 C CA . HIS A 1 88 ? -5.701 -21.178 -9.787 1.00 46.59 88 HIS A CA 1
ATOM 688 C C . HIS A 1 88 ? -6.051 -21.959 -11.058 1.00 46.59 88 HIS A C 1
ATOM 690 O O . HIS A 1 88 ? -6.603 -21.383 -11.997 1.00 46.59 88 HIS A O 1
ATOM 696 N N . GLU A 1 89 ? -5.628 -23.223 -11.096 1.00 40.69 89 GLU A N 1
ATOM 697 C CA . GLU A 1 89 ? -6.089 -24.236 -12.055 1.00 40.69 89 GLU A CA 1
ATOM 698 C C . GLU A 1 89 ? -7.530 -24.656 -11.745 1.00 40.69 89 GLU A C 1
ATOM 700 O O . GLU A 1 89 ? -7.860 -24.771 -10.538 1.00 40.69 89 GLU A O 1
#

Radius of gyration: 13.34 Å; Cα contacts (8 Å, |Δi|>4): 100; chains: 1; bounding box: 32×36×31 Å

Solvent-accessible surface area (backbone atoms only — not comparable to full-atom values): 5399 Å² total; per-residue (Å²): 120,59,39,56,67,58,53,74,68,37,31,74,39,99,60,67,49,73,71,54,44,54,29,41,76,70,62,80,34,51,70,67,36,40,54,52,46,25,52,55,51,52,50,32,72,78,40,69,84,67,62,55,74,58,36,40,41,61,48,60,44,81,69,87,90,47,79,48,77,43,58,44,87,85,41,54,69,49,48,60,71,72,51,76,84,80,76,85,128

Sequence (89 aa):
MKKLPCCIACAKSDILCYSCQERLESGDLTDLDLDIAEFLLELEEEDPDLGLSEIKFYKSIDLGNLIIMIVGKEETDIIKKVVRTIRHE

pLDDT: mean 89.7, std 11.6, range [40.69, 98.25]

Mean predicted aligned error: 4.33 Å

Secondary structure (DSSP, 8-state):
--B-SS-TTGGGSSS--HHHHHHHHTTSS-HHHHHHHHHHHHHHHH-GGG-GGG-BEEEEEE-SS-EEEEE-GGGHHHHHHHS------

Nearest PDB structures (foldseek):
  9f9u-assembly1_A  TM=7.685E-01  e=2.266E-04  Saccharolobus solfataricus P2
  9fjl-assembly1_A  TM=7.744E-01  e=4.069E-04  Sulfolobus acidocaldarius DSM 639
  3w6j-assembly1_C  TM=2.936E-01  e=2.714E-01  Geobacillus stearothermophilus
  3w6k-assembly1_C  TM=2.427E-01  e=2.896E-01  Geobacillus stearothermophilus

Foldseek 3Di:
DEAAQADLVQLQDPDHDPVQVVCCVVVVADPVSSPVSNVLVVVCVVPVPLPSPHWAWHHWDDPPVDIDTDTDPVCVVSVVVVDDPPDDD